Protein AF-A0A376TWN1-F1 (afdb_monomer)

Organism: Escherichia coli (NCBI:txid562)

Nearest PDB structures (foldseek):
  4z9n-assembly3_F  TM=9.610E-01  e=2.908E-07  Brucella ovis ATCC 25840

Structure (mmCIF, N/CA/C/O backbone):
data_AF-A0A376TWN1-F1
#
_entry.id   AF-A0A376TWN1-F1
#
loop_
_atom_site.group_PDB
_atom_site.id
_atom_site.type_symbol
_atom_site.label_atom_id
_atom_site.label_alt_id
_atom_site.label_comp_id
_atom_site.label_asym_id
_atom_site.label_entity_id
_atom_site.label_seq_id
_atom_site.pdbx_PDB_ins_code
_atom_site.Cartn_x
_atom_site.Cartn_y
_atom_site.Cartn_z
_atom_site.occupancy
_atom_site.B_iso_or_equiv
_atom_site.auth_seq_id
_atom_site.auth_comp_id
_atom_site.auth_asym_id
_atom_site.auth_atom_id
_atom_site.pdbx_PDB_model_num
ATOM 1 N N . MET A 1 1 ? -8.920 -13.888 35.358 1.00 67.56 1 MET A N 1
ATOM 2 C CA . MET A 1 1 ? -9.530 -12.794 34.573 1.00 67.56 1 MET A CA 1
ATOM 3 C C . MET A 1 1 ? -10.809 -13.324 33.943 1.00 67.56 1 MET A C 1
ATOM 5 O O . MET A 1 1 ? -10.772 -14.428 33.414 1.00 67.56 1 MET A O 1
ATOM 9 N N . LYS A 1 2 ? -11.932 -12.608 34.062 1.00 85.25 2 LYS A N 1
ATOM 10 C CA . LYS A 1 2 ? -13.198 -12.971 33.410 1.00 85.25 2 LYS A CA 1
ATOM 11 C C . LYS A 1 2 ? -13.324 -12.103 32.158 1.00 85.25 2 LYS A C 1
ATOM 13 O O . LYS A 1 2 ? -13.236 -10.889 32.274 1.00 85.25 2 LYS A O 1
ATOM 18 N N . TYR A 1 3 ? -13.463 -12.728 30.996 1.00 86.56 3 TYR A N 1
ATOM 19 C CA . TYR A 1 3 ? -13.598 -12.057 29.704 1.00 86.56 3 TYR A CA 1
ATOM 20 C C . TYR A 1 3 ? -14.986 -12.348 29.139 1.00 86.56 3 TYR A C 1
ATOM 22 O O . TYR A 1 3 ? -15.419 -13.502 29.153 1.00 86.56 3 TYR A O 1
ATOM 30 N N . THR A 1 4 ? -15.662 -11.311 28.649 1.00 93.62 4 THR A N 1
ATOM 31 C CA . THR A 1 4 ? -16.971 -11.425 28.002 1.00 93.62 4 THR A CA 1
ATOM 32 C C . THR A 1 4 ? -16.878 -10.771 26.625 1.00 93.62 4 THR A C 1
ATOM 34 O O . THR A 1 4 ? -16.794 -9.544 26.560 1.00 93.62 4 THR A O 1
ATOM 37 N N . PRO A 1 5 ? -16.869 -11.544 25.525 1.00 93.31 5 PRO A N 1
ATOM 38 C CA . PRO A 1 5 ? -16.860 -10.966 24.189 1.00 93.31 5 PRO A CA 1
ATOM 39 C C . PRO A 1 5 ? -18.194 -10.268 23.905 1.00 93.31 5 PRO A C 1
ATOM 41 O O . PRO A 1 5 ? -19.263 -10.823 24.160 1.00 93.31 5 PRO A O 1
ATOM 44 N N . VAL A 1 6 ? -18.123 -9.068 23.332 1.00 95.19 6 VAL A N 1
ATOM 45 C CA . VAL A 1 6 ? -19.270 -8.352 22.765 1.00 95.19 6 VAL A CA 1
ATOM 46 C C . VAL A 1 6 ? -18.966 -8.127 21.292 1.00 95.19 6 VAL A C 1
ATOM 48 O O . VAL A 1 6 ? -18.006 -7.437 20.954 1.00 95.19 6 VAL A O 1
ATOM 51 N N . THR A 1 7 ? -19.747 -8.750 20.417 1.00 95.12 7 THR A N 1
ATOM 52 C CA . THR A 1 7 ? -19.519 -8.728 18.968 1.00 95.12 7 THR A CA 1
ATOM 53 C C . THR A 1 7 ? -20.406 -7.698 18.282 1.00 95.12 7 THR A C 1
ATOM 55 O O . THR A 1 7 ? -21.526 -7.436 18.723 1.00 95.12 7 THR A O 1
ATOM 58 N N . PHE A 1 8 ? -19.903 -7.148 17.182 1.00 95.25 8 PHE A N 1
ATOM 59 C CA . PHE A 1 8 ? -20.589 -6.186 16.325 1.00 95.25 8 PHE A CA 1
ATOM 60 C C . PHE A 1 8 ? -20.326 -6.544 14.869 1.00 95.25 8 PHE A C 1
ATOM 62 O O . PHE A 1 8 ? -19.266 -7.090 14.559 1.00 95.25 8 PHE A O 1
ATOM 69 N N . ASP A 1 9 ? -21.254 -6.185 13.989 1.00 94.31 9 ASP A N 1
ATOM 70 C CA . ASP A 1 9 ? -21.102 -6.434 12.554 1.00 94.31 9 ASP A CA 1
ATOM 71 C C . ASP A 1 9 ? -20.229 -5.365 11.885 1.00 94.31 9 ASP A C 1
ATOM 73 O O . ASP A 1 9 ? -19.643 -5.600 10.827 1.00 94.31 9 ASP A O 1
ATOM 77 N N . ARG A 1 10 ? -20.135 -4.173 12.492 1.00 94.25 10 ARG A N 1
ATOM 78 C CA . ARG A 1 10 ? -19.416 -3.026 11.930 1.00 94.25 10 ARG A CA 1
ATOM 79 C C . ARG A 1 10 ? -18.425 -2.418 12.920 1.00 94.25 10 ARG A C 1
ATOM 81 O O . ARG A 1 10 ? -18.757 -2.179 14.080 1.00 94.25 10 ARG A O 1
ATOM 88 N N . SER A 1 11 ? -17.241 -2.042 12.432 1.00 93.88 11 SER A N 1
ATOM 89 C CA . SER A 1 11 ? -16.195 -1.408 13.252 1.00 93.88 11 SER A CA 1
ATOM 90 C C . SER A 1 11 ? -16.622 -0.070 13.879 1.00 93.88 11 SER A C 1
ATOM 92 O O . SER A 1 11 ? -16.120 0.314 14.934 1.00 93.88 11 SER A O 1
ATOM 94 N N . ASP A 1 12 ? -17.544 0.673 13.254 1.00 93.06 12 ASP A N 1
ATOM 95 C CA . ASP A 1 12 ? -18.037 1.932 13.826 1.00 93.06 12 ASP A CA 1
ATOM 96 C C . ASP A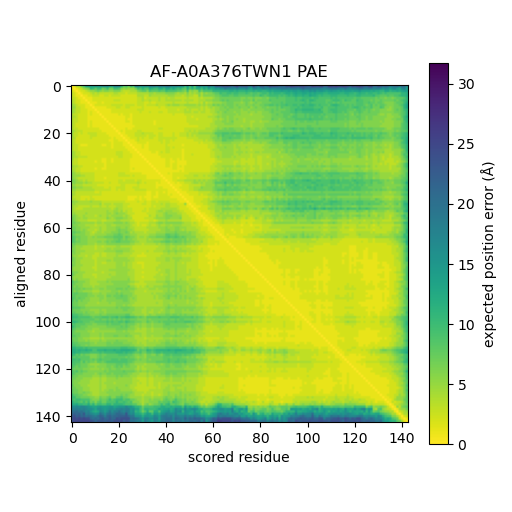 1 12 ? -18.986 1.713 15.015 1.00 93.06 12 ASP A C 1
ATOM 98 O O . ASP A 1 12 ? -19.040 2.544 15.922 1.00 93.06 12 ASP A O 1
ATOM 102 N N . GLU A 1 13 ? -19.691 0.582 15.058 1.00 95.00 13 GLU A N 1
ATOM 103 C CA . GLU A 1 13 ? -20.545 0.208 16.188 1.00 95.00 13 GLU A CA 1
ATOM 104 C C . GLU A 1 13 ? -19.711 -0.207 17.401 1.00 95.00 13 GLU A C 1
ATOM 106 O O . GLU A 1 13 ? -20.021 0.191 18.525 1.00 95.00 13 GLU A O 1
ATOM 111 N N . SER A 1 14 ? -18.618 -0.945 17.181 1.00 95.25 14 SER A N 1
ATOM 112 C CA . SER A 1 14 ? -17.723 -1.364 18.261 1.00 95.25 14 SER A CA 1
ATOM 113 C C . SER A 1 14 ? -17.014 -0.176 18.920 1.00 95.25 14 SER A C 1
ATOM 115 O O . SER A 1 14 ? -16.880 -0.144 20.142 1.00 95.25 14 SER A O 1
ATOM 117 N N . ALA A 1 15 ? -16.625 0.840 18.139 1.00 94.75 15 ALA A N 1
ATOM 118 C CA . ALA A 1 15 ? -16.047 2.078 18.668 1.00 94.75 15 ALA A CA 1
ATOM 119 C C . ALA A 1 15 ? -17.060 2.890 19.499 1.00 94.75 15 ALA A C 1
ATOM 121 O O . ALA A 1 15 ? -16.732 3.345 20.593 1.00 94.75 15 ALA A O 1
ATOM 122 N N . LYS A 1 16 ? -18.314 3.008 19.037 1.00 94.25 16 LYS A N 1
ATOM 123 C CA . LYS A 1 16 ? -19.390 3.674 19.798 1.00 94.25 16 LYS A CA 1
ATOM 124 C C . LYS A 1 16 ? -19.718 2.952 21.101 1.00 94.25 16 LYS A C 1
ATOM 126 O O . LYS A 1 16 ? -20.020 3.594 22.098 1.00 94.25 16 LYS A O 1
ATOM 131 N N . ALA A 1 17 ? -19.672 1.622 21.102 1.00 94.88 17 ALA A N 1
ATOM 132 C CA . ALA A 1 17 ? -19.921 0.839 22.305 1.00 94.88 17 ALA A CA 1
ATOM 133 C C . ALA A 1 17 ? -18.809 0.983 23.352 1.00 94.88 17 ALA A C 1
ATOM 135 O O . ALA A 1 17 ? -19.105 0.984 24.546 1.00 94.88 17 ALA A O 1
ATOM 136 N N . LEU A 1 18 ? -17.554 1.125 22.912 1.00 95.06 18 LEU A N 1
ATOM 137 C CA . LEU A 1 18 ? -16.445 1.508 23.785 1.00 95.06 18 LEU A CA 1
ATOM 138 C C . LEU A 1 18 ? -16.696 2.904 24.384 1.00 95.06 18 LEU A C 1
ATOM 140 O O . LEU A 1 18 ? -16.673 3.064 25.600 1.00 95.06 18 LEU A O 1
ATOM 144 N N . GLU A 1 19 ? -17.028 3.892 23.548 1.00 95.06 19 GLU A N 1
ATOM 145 C CA . GLU A 1 19 ? -17.277 5.276 23.979 1.00 95.06 19 GLU A CA 1
ATOM 146 C C . GLU A 1 19 ? -18.469 5.418 24.935 1.00 95.06 19 GLU A C 1
ATOM 148 O O . GLU A 1 19 ? -18.421 6.198 25.882 1.00 95.06 19 GLU A O 1
ATOM 153 N N . SER A 1 20 ? -19.529 4.632 24.733 1.00 95.00 20 SER A N 1
ATOM 154 C CA . SER A 1 20 ? -20.705 4.641 25.605 1.00 95.00 20 SER A CA 1
ATOM 155 C C . SER A 1 20 ? -20.504 3.874 26.918 1.00 95.00 20 SER A C 1
ATOM 157 O O . SER A 1 20 ? -21.465 3.720 27.671 1.00 95.00 20 SER A O 1
ATOM 159 N N . GLY A 1 21 ? -19.319 3.300 27.158 1.00 93.88 21 GLY A N 1
ATOM 160 C CA . GLY A 1 21 ? -19.030 2.472 28.333 1.00 93.88 21 GLY A CA 1
ATOM 161 C C . GLY A 1 21 ? -19.717 1.102 28.323 1.00 93.88 21 GLY A C 1
ATOM 162 O O . GLY A 1 21 ? -19.856 0.468 29.364 1.00 93.88 21 GLY A O 1
ATOM 163 N N . ARG A 1 22 ? -20.183 0.632 27.158 1.00 95.00 22 ARG A N 1
ATOM 164 C CA . ARG A 1 22 ? -20.785 -0.705 27.008 1.00 95.00 22 ARG A CA 1
ATOM 165 C C . ARG A 1 22 ? -19.724 -1.806 26.907 1.00 95.00 22 ARG A C 1
ATOM 167 O O . ARG A 1 22 ? -20.038 -2.970 27.144 1.00 95.00 22 ARG A O 1
ATOM 174 N N . CYS A 1 23 ? -18.502 -1.430 26.535 1.00 94.19 23 CYS A N 1
ATOM 175 C CA . CYS A 1 23 ? -17.313 -2.273 26.500 1.00 94.19 23 CYS A CA 1
ATOM 176 C C . CYS A 1 23 ? -16.170 -1.548 27.220 1.00 94.19 23 CYS A C 1
ATOM 178 O O . CYS A 1 23 ? -16.007 -0.348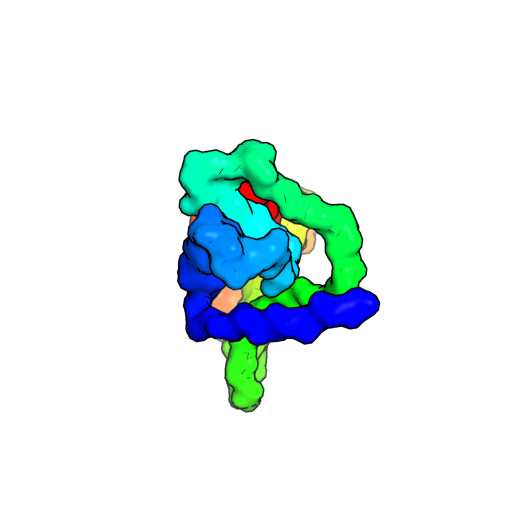 27.032 1.00 94.19 23 CYS A O 1
ATOM 180 N N . ASP A 1 24 ? -15.347 -2.279 27.974 1.00 93.88 24 ASP A N 1
ATOM 181 C CA . ASP A 1 24 ? -14.166 -1.703 28.641 1.00 93.88 24 ASP A CA 1
ATOM 182 C C . ASP A 1 24 ? -12.959 -1.584 27.698 1.00 93.88 24 ASP A C 1
ATOM 184 O O . ASP A 1 24 ? -12.072 -0.757 27.891 1.00 93.88 24 ASP A O 1
ATOM 188 N N . THR A 1 25 ? -12.893 -2.458 26.689 1.00 94.12 25 THR A N 1
ATOM 189 C CA . THR A 1 25 ? -11.776 -2.560 25.742 1.00 94.12 25 THR A CA 1
ATOM 190 C C . THR A 1 25 ? -12.277 -2.920 24.345 1.00 94.12 25 THR A C 1
ATOM 192 O O . THR A 1 25 ? -13.333 -3.537 24.184 1.00 94.12 25 THR A O 1
ATOM 195 N N . LEU A 1 26 ? -11.500 -2.538 23.331 1.00 95.25 26 LEU A N 1
ATOM 196 C CA . LEU A 1 26 ? -11.711 -2.867 21.923 1.00 95.25 26 LEU A CA 1
ATOM 197 C C . LEU A 1 26 ? -10.442 -3.546 21.394 1.00 95.25 26 LEU A C 1
ATOM 199 O O . LEU A 1 26 ? -9.349 -3.008 21.560 1.00 95.25 26 LEU A O 1
ATOM 203 N N . ALA A 1 27 ? -10.587 -4.699 20.742 1.00 94.19 27 ALA A N 1
ATOM 204 C CA . ALA A 1 27 ? -9.487 -5.404 20.085 1.00 94.19 27 ALA A CA 1
ATOM 205 C C . ALA A 1 27 ? -9.713 -5.435 18.566 1.00 94.19 27 ALA A C 1
ATOM 207 O O . ALA A 1 27 ? -10.800 -5.787 18.113 1.00 94.19 27 ALA A O 1
ATOM 208 N N . SER A 1 28 ? -8.689 -5.054 17.803 1.00 94.81 28 SER A N 1
ATOM 209 C CA . SER A 1 28 ? -8.621 -5.082 16.335 1.00 94.81 28 SER A CA 1
ATOM 210 C C . SER A 1 28 ? -7.150 -4.983 15.915 1.00 94.81 28 SER A C 1
ATOM 212 O O . SER A 1 28 ? -6.280 -4.815 16.775 1.00 94.81 28 SER A O 1
ATOM 214 N N . ASP A 1 29 ? -6.872 -5.009 14.612 1.00 94.44 29 ASP A N 1
ATOM 215 C CA . ASP A 1 29 ? -5.571 -4.611 14.084 1.00 94.44 29 ASP A CA 1
ATOM 216 C C . ASP A 1 29 ? -5.190 -3.190 14.522 1.00 94.44 29 ASP A C 1
ATOM 218 O O . ASP A 1 29 ? -6.029 -2.287 14.616 1.00 94.44 29 ASP A O 1
ATOM 222 N N . GLN A 1 30 ? -3.901 -2.986 14.803 1.00 94.56 30 GLN A N 1
ATOM 223 C CA . GLN A 1 30 ? -3.419 -1.744 15.408 1.00 94.56 30 GLN A CA 1
ATOM 224 C C . GLN A 1 30 ? -3.718 -0.524 14.522 1.00 94.56 30 GLN A C 1
ATOM 226 O O . GLN A 1 30 ? -4.092 0.534 15.030 1.00 94.56 30 GLN A O 1
ATOM 231 N N . SER A 1 31 ? -3.621 -0.679 13.199 1.00 92.88 31 SER A N 1
ATOM 232 C CA . SER A 1 31 ? -3.901 0.400 12.248 1.00 92.88 31 SER A CA 1
ATOM 233 C C . SER A 1 31 ? -5.367 0.847 12.299 1.00 92.88 31 SER A C 1
ATOM 235 O O . SER A 1 31 ? -5.655 2.045 12.363 1.00 92.88 31 SER A O 1
ATOM 237 N N . GLN A 1 32 ? -6.302 -0.102 12.383 1.00 94.81 32 GLN A N 1
ATOM 238 C CA . GLN A 1 32 ? -7.718 0.177 12.563 1.00 94.81 32 GLN A CA 1
ATOM 239 C C . GLN A 1 32 ? -7.995 0.798 13.930 1.00 94.81 32 GLN A C 1
ATOM 241 O O . GLN A 1 32 ? -8.808 1.716 14.000 1.00 94.81 32 GLN A O 1
ATOM 246 N N . LEU A 1 33 ? -7.310 0.379 15.001 1.00 95.88 33 LEU A N 1
ATOM 247 C CA . LEU A 1 33 ? -7.456 1.020 16.314 1.00 95.88 33 LEU A CA 1
ATOM 248 C C . LEU A 1 33 ? -7.100 2.512 16.260 1.00 95.88 33 LEU A C 1
ATOM 250 O O . LEU A 1 33 ? -7.866 3.332 16.768 1.00 95.88 33 LEU A O 1
ATOM 254 N N . TYR A 1 34 ? -6.005 2.890 15.590 1.00 94.94 34 TYR A N 1
ATOM 255 C CA . TYR A 1 34 ? -5.672 4.303 15.373 1.00 94.94 34 TYR A CA 1
ATOM 256 C C . TYR A 1 34 ? -6.740 5.024 14.532 1.00 94.94 34 TYR A C 1
ATOM 258 O O . TYR A 1 34 ? -7.175 6.117 14.900 1.00 94.94 34 TYR A O 1
ATOM 266 N N . ALA A 1 35 ? -7.233 4.398 13.459 1.00 94.06 35 ALA A N 1
ATOM 267 C CA . ALA A 1 35 ? -8.278 4.972 12.607 1.00 94.06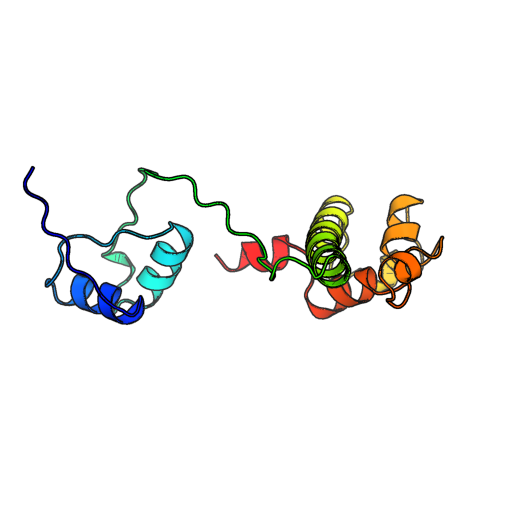 35 ALA A CA 1
ATOM 268 C C . ALA A 1 35 ? -9.651 5.107 13.302 1.00 94.06 35 ALA A C 1
ATOM 270 O O . ALA A 1 35 ? -10.426 6.008 12.977 1.00 94.06 35 ALA A O 1
ATOM 271 N N . LEU A 1 36 ? -9.981 4.218 14.242 1.00 95.25 36 LEU A N 1
ATOM 272 C CA . LEU A 1 36 ? -11.197 4.295 15.054 1.00 95.25 36 LEU A CA 1
ATOM 273 C C . LEU A 1 36 ? -11.049 5.336 16.163 1.00 95.25 36 LEU A C 1
ATOM 275 O O . LEU A 1 36 ? -11.970 6.120 16.375 1.00 95.25 36 LEU A O 1
ATOM 279 N N . ARG A 1 37 ? -9.879 5.408 16.810 1.00 95.19 37 ARG A N 1
ATOM 280 C CA . ARG A 1 37 ? -9.583 6.376 17.874 1.00 95.19 37 ARG A CA 1
ATOM 281 C C . ARG A 1 37 ? -9.811 7.819 17.428 1.00 95.19 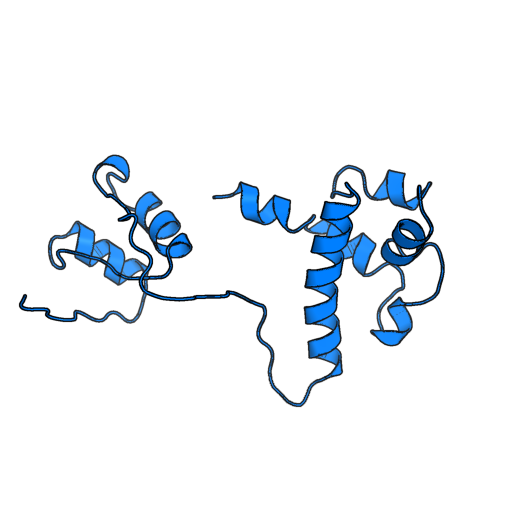37 ARG A C 1
ATOM 283 O O . ARG A 1 37 ? -10.412 8.582 18.176 1.00 95.19 37 ARG A O 1
ATOM 290 N N . ILE A 1 38 ? -9.388 8.194 16.215 1.00 94.25 38 ILE A N 1
ATOM 291 C CA . ILE A 1 38 ? -9.580 9.564 15.695 1.00 94.25 38 ILE A CA 1
ATOM 292 C C . ILE A 1 38 ? -11.049 9.926 15.421 1.00 94.25 38 ILE A C 1
ATOM 294 O O . ILE A 1 38 ? -11.347 11.094 15.193 1.00 94.25 38 ILE A O 1
ATOM 298 N N . LYS A 1 39 ? -11.960 8.944 15.414 1.00 90.81 39 LYS A N 1
ATOM 299 C CA . LYS A 1 39 ? -13.402 9.151 15.205 1.00 90.81 39 LYS A CA 1
ATOM 300 C C . LYS A 1 39 ? -14.190 9.279 16.511 1.00 90.81 39 LYS A C 1
ATOM 302 O O . LYS A 1 39 ? -15.382 9.566 16.448 1.00 90.81 39 LYS A O 1
ATOM 307 N N . LEU A 1 40 ? -13.557 9.031 17.658 1.00 93.31 40 LEU A N 1
ATOM 308 C CA . LEU A 1 40 ? -14.170 9.194 18.976 1.00 93.31 40 LEU A CA 1
ATOM 309 C C . LEU A 1 40 ? -14.270 10.682 19.336 1.00 93.31 40 LEU A C 1
ATOM 311 O O . LEU A 1 40 ? -13.505 11.503 18.833 1.00 93.31 40 LEU A O 1
ATOM 315 N N . SER A 1 41 ? -15.194 11.029 20.228 1.00 95.31 41 SER A N 1
ATOM 316 C CA . SER A 1 41 ? -15.500 12.410 20.619 1.00 95.31 41 SER A CA 1
ATOM 317 C C . SER A 1 41 ? -14.312 13.102 21.286 1.00 95.31 41 SER A C 1
ATOM 319 O O . SER A 1 41 ? -14.081 14.286 21.050 1.00 95.31 41 SER A O 1
ATOM 321 N N . ASN A 1 42 ? -13.530 12.364 22.083 1.00 94.69 42 ASN A N 1
ATOM 322 C CA . ASN A 1 42 ? -12.276 12.849 22.657 1.00 94.69 42 ASN A CA 1
ATOM 323 C C . ASN A 1 42 ? -11.135 11.834 22.451 1.00 94.69 42 ASN A C 1
ATOM 325 O O . ASN A 1 42 ? -10.839 11.044 23.348 1.00 94.69 42 ASN A O 1
ATOM 329 N N . PRO A 1 43 ? -10.456 11.832 21.286 1.00 94.75 43 PRO A N 1
ATOM 330 C CA . PRO A 1 43 ? -9.417 10.847 20.965 1.00 94.75 43 PRO A CA 1
ATOM 331 C C . PRO A 1 43 ? -8.251 10.803 21.965 1.00 94.75 43 PRO A C 1
ATOM 333 O O . PRO A 1 43 ? -7.580 9.774 22.087 1.00 94.75 43 PRO A O 1
ATOM 336 N N . ALA A 1 44 ? -7.982 11.906 22.672 1.00 95.50 44 ALA A N 1
ATOM 337 C CA . ALA A 1 44 ? -6.883 12.006 23.630 1.00 95.50 44 ALA A CA 1
ATOM 338 C C . ALA A 1 44 ? -7.099 11.152 24.893 1.00 95.50 44 ALA A C 1
ATOM 340 O O . ALA A 1 44 ? -6.118 10.752 25.513 1.00 95.50 44 ALA A O 1
ATOM 341 N N . GLU A 1 45 ? -8.348 10.827 25.235 1.00 94.81 45 GLU A N 1
ATOM 342 C CA . GLU A 1 45 ? -8.700 10.012 26.411 1.00 94.81 45 GLU A CA 1
ATOM 343 C C . GLU A 1 45 ? -8.504 8.505 26.192 1.00 94.81 45 GLU A C 1
ATOM 345 O O . GLU A 1 45 ? -8.496 7.731 27.146 1.00 94.81 45 GLU A O 1
ATOM 350 N N . TRP A 1 46 ? -8.304 8.079 24.944 1.00 95.31 46 TRP A N 1
ATOM 351 C CA . TRP A 1 46 ? -8.176 6.671 24.578 1.00 95.31 46 TRP A CA 1
ATOM 352 C C . TRP A 1 46 ? -6.725 6.316 24.278 1.00 95.31 46 TRP A C 1
ATOM 354 O O . TRP A 1 46 ? -6.024 7.058 23.591 1.00 95.31 46 TRP A O 1
ATOM 364 N N . ILE A 1 47 ? -6.278 5.152 24.743 1.00 95.75 47 ILE A N 1
ATOM 365 C CA . ILE A 1 47 ? -4.933 4.630 24.491 1.00 95.75 47 ILE A CA 1
ATOM 366 C C . ILE A 1 47 ? -5.007 3.327 23.695 1.00 95.75 47 ILE A C 1
ATOM 368 O O . ILE A 1 47 ? -5.806 2.444 23.994 1.00 95.75 47 ILE A O 1
ATOM 372 N N . VAL A 1 48 ? -4.143 3.210 22.686 1.00 96.19 48 VAL A N 1
ATOM 373 C CA . VAL A 1 48 ? -3.827 1.927 22.052 1.00 96.19 48 VAL A CA 1
ATOM 374 C C . VAL A 1 48 ? -2.701 1.304 22.870 1.00 96.19 48 VAL A C 1
ATOM 376 O O . VAL A 1 48 ? -1.632 1.903 22.989 1.00 96.19 48 VAL A O 1
ATOM 379 N N . LEU A 1 49 ? -2.963 0.147 23.479 1.00 95.75 49 LEU A N 1
ATOM 380 C CA . LEU A 1 49 ? -1.974 -0.557 24.296 1.00 95.75 49 LEU A CA 1
ATOM 381 C C . LEU A 1 49 ? -0.775 -1.019 23.440 1.00 95.75 49 LEU A C 1
ATOM 383 O O . LEU A 1 49 ? -0.948 -1.284 22.247 1.00 95.75 49 LEU A O 1
ATOM 387 N N . PRO A 1 50 ? 0.441 -1.097 24.015 1.00 94.19 50 PRO A N 1
ATOM 388 C CA . PRO A 1 50 ? 1.645 -1.465 23.268 1.00 94.19 50 PRO A CA 1
ATOM 389 C C . PRO A 1 50 ? 1.717 -2.958 22.908 1.00 94.19 50 PRO A C 1
ATOM 391 O O . PRO A 1 50 ? 2.494 -3.333 22.030 1.00 94.19 50 PRO A O 1
ATOM 394 N N . GLU A 1 51 ? 0.952 -3.821 23.577 1.00 94.00 51 GLU A N 1
ATOM 395 C CA . GLU A 1 51 ? 0.979 -5.262 23.346 1.00 94.00 51 GLU A CA 1
ATOM 396 C C . GLU A 1 51 ? 0.373 -5.647 21.988 1.00 94.00 51 GLU A C 1
ATOM 398 O O . GLU A 1 51 ? -0.794 -5.385 21.699 1.00 94.00 51 GLU A O 1
ATOM 403 N N . VAL A 1 52 ? 1.154 -6.367 21.179 1.00 94.31 52 VAL A N 1
ATOM 404 C CA . VAL A 1 52 ? 0.701 -6.979 19.924 1.00 94.31 52 VAL A CA 1
ATOM 405 C C . VAL A 1 52 ? 0.511 -8.478 20.145 1.00 94.31 52 VAL A C 1
ATOM 407 O O . VAL A 1 52 ? 1.469 -9.201 20.421 1.00 94.31 52 VAL A O 1
ATOM 410 N N . ILE A 1 53 ? -0.732 -8.946 20.025 1.00 93.44 53 ILE A N 1
ATOM 411 C CA . ILE A 1 53 ? -1.123 -10.331 20.345 1.00 93.44 53 ILE A CA 1
ATOM 412 C C . ILE A 1 53 ? -1.281 -11.240 19.112 1.00 93.44 53 ILE A C 1
ATOM 414 O O . ILE A 1 53 ? -1.488 -12.444 19.263 1.00 93.44 53 ILE A O 1
ATOM 418 N N . SER A 1 54 ? -1.181 -10.692 17.898 1.00 94.94 54 SER A N 1
ATOM 419 C CA . SER A 1 54 ? -1.387 -11.396 16.622 1.00 94.94 54 SER A CA 1
ATOM 420 C C . SER A 1 54 ? -0.423 -10.898 15.534 1.00 94.94 54 SER A C 1
ATOM 422 O O . SER A 1 54 ? 0.191 -9.839 15.646 1.00 94.94 54 SER A O 1
ATOM 424 N N . LYS A 1 55 ? -0.260 -11.687 14.462 1.00 93.25 55 LYS A N 1
ATOM 425 C CA . LYS A 1 55 ? 0.415 -11.262 13.224 1.00 93.25 55 LYS A CA 1
ATOM 426 C C . LYS A 1 55 ? -0.640 -11.040 12.147 1.00 93.25 55 LYS A C 1
ATOM 428 O O . LYS A 1 55 ? -1.316 -11.994 11.772 1.00 93.25 55 LYS A O 1
ATOM 433 N N . GLU A 1 56 ? -0.735 -9.820 11.625 1.00 91.94 56 GLU A N 1
ATOM 434 C CA . GLU A 1 56 ? -1.799 -9.409 10.694 1.00 91.94 56 GLU A CA 1
ATOM 435 C C . GLU A 1 56 ? -1.218 -8.770 9.421 1.00 91.94 56 GLU A C 1
ATOM 437 O O . GLU A 1 56 ? -1.307 -7.560 9.218 1.00 91.94 56 GLU A O 1
ATOM 442 N N . PRO A 1 57 ? -0.563 -9.564 8.551 1.00 90.50 57 PRO A N 1
ATOM 443 C CA . PRO A 1 57 ? -0.016 -9.058 7.300 1.00 90.50 57 PRO A CA 1
ATOM 444 C C . PRO A 1 57 ? -1.149 -8.722 6.321 1.00 90.50 57 PRO A C 1
ATOM 446 O O . PRO A 1 57 ? -1.729 -9.608 5.690 1.00 90.50 57 PRO A O 1
ATOM 449 N N . LEU A 1 58 ? -1.456 -7.432 6.184 1.00 91.06 58 LEU A N 1
ATOM 450 C CA . LEU A 1 58 ? -2.445 -6.942 5.228 1.00 91.06 58 LEU A CA 1
ATOM 451 C C . LEU A 1 58 ? -1.829 -6.893 3.829 1.00 91.06 58 LEU A C 1
ATOM 453 O O . LEU A 1 58 ? -0.863 -6.174 3.580 1.00 91.06 58 LEU A O 1
ATOM 457 N N . GLY A 1 59 ? -2.400 -7.665 2.910 1.00 91.38 59 GLY A N 1
ATOM 458 C CA . GLY A 1 59 ? -1.974 -7.706 1.518 1.00 91.38 59 GLY A CA 1
ATOM 459 C C . GLY A 1 59 ? -3.167 -7.740 0.568 1.00 91.38 59 GLY A C 1
ATOM 460 O O . GLY A 1 59 ? -4.280 -8.066 0.988 1.00 91.38 59 GLY A O 1
ATOM 461 N N . PRO A 1 60 ? -2.956 -7.424 -0.719 1.00 93.81 60 PRO A N 1
ATOM 462 C CA . PRO A 1 60 ? -3.986 -7.607 -1.727 1.00 93.81 60 PRO A CA 1
ATOM 463 C C . PRO A 1 60 ? -4.428 -9.072 -1.796 1.00 93.81 60 PRO A C 1
ATOM 465 O O . PRO A 1 60 ? -3.599 -9.983 -1.804 1.00 93.81 60 PRO A O 1
ATOM 468 N N . VAL A 1 61 ? -5.737 -9.298 -1.886 1.00 94.62 61 VAL A N 1
ATOM 469 C CA . VAL A 1 61 ? -6.323 -10.635 -2.018 1.00 94.62 61 VAL A CA 1
ATOM 470 C C . VAL A 1 61 ? -7.158 -10.687 -3.289 1.00 94.62 61 VAL A C 1
ATOM 472 O O . VAL A 1 61 ? -7.949 -9.786 -3.565 1.00 94.62 61 VAL A O 1
ATOM 475 N N . VAL A 1 62 ? -6.992 -11.761 -4.057 1.00 96.56 62 VAL A N 1
ATOM 476 C CA . VAL A 1 62 ? -7.746 -12.028 -5.287 1.00 96.56 62 VAL A CA 1
ATOM 477 C C . VAL A 1 62 ? -8.329 -13.440 -5.263 1.00 96.56 62 VAL A C 1
ATOM 479 O O . VAL A 1 62 ? -7.930 -14.286 -4.459 1.00 96.56 62 VAL A O 1
ATOM 482 N N . ARG A 1 63 ? -9.294 -13.712 -6.147 1.00 97.06 63 ARG A N 1
ATOM 483 C CA . ARG A 1 63 ? -9.864 -15.054 -6.326 1.00 97.06 63 ARG A CA 1
ATOM 484 C C . ARG A 1 63 ? -8.809 -16.003 -6.913 1.00 97.06 63 ARG A C 1
ATOM 486 O O . ARG A 1 63 ? -8.014 -15.602 -7.753 1.00 97.06 63 ARG A O 1
ATOM 493 N N . ARG A 1 64 ? -8.829 -17.276 -6.502 1.00 96.62 64 ARG A N 1
ATOM 494 C CA . ARG A 1 64 ? -8.010 -18.334 -7.124 1.00 96.62 64 ARG A CA 1
ATOM 495 C C . ARG A 1 64 ? -8.472 -18.641 -8.552 1.00 96.62 64 ARG A C 1
ATOM 497 O O . ARG A 1 64 ? -9.666 -18.555 -8.832 1.00 96.62 64 ARG A O 1
ATOM 504 N N . GLY A 1 65 ? -7.543 -19.097 -9.392 1.00 97.50 65 GLY A N 1
ATOM 505 C CA . GLY A 1 65 ? -7.817 -19.521 -10.770 1.00 97.50 65 GLY A CA 1
ATOM 506 C C . GLY A 1 65 ? -7.748 -18.397 -11.807 1.00 97.50 65 GLY A C 1
ATOM 507 O O . GLY A 1 65 ? -8.039 -18.648 -12.971 1.00 97.50 65 GLY A O 1
ATOM 508 N N . ASP A 1 66 ? -7.359 -17.190 -11.393 1.00 97.44 66 ASP A N 1
ATOM 509 C CA . ASP A 1 66 ? -7.086 -16.051 -12.272 1.00 97.44 66 ASP A CA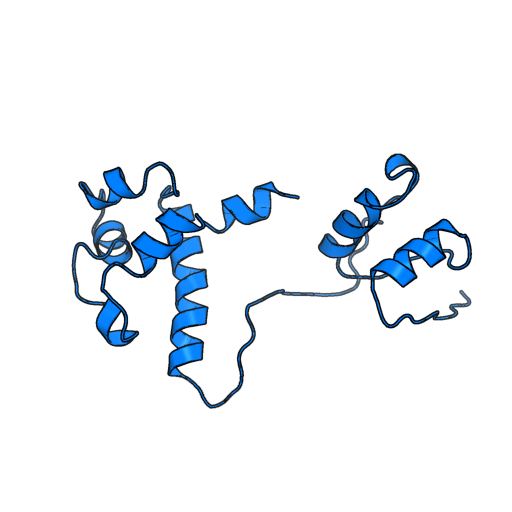 1
ATOM 510 C C . ASP A 1 66 ? -5.635 -15.582 -12.069 1.00 97.44 66 ASP A C 1
ATOM 512 O O . ASP A 1 66 ? -5.342 -14.638 -11.329 1.00 97.44 66 ASP A O 1
ATOM 516 N N . ASP A 1 67 ? -4.704 -16.324 -12.670 1.00 96.06 67 ASP A N 1
ATOM 517 C CA . ASP A 1 67 ? -3.262 -16.114 -12.489 1.00 96.06 67 ASP A CA 1
ATOM 518 C C . ASP A 1 67 ? -2.765 -14.827 -13.163 1.00 96.06 67 ASP A C 1
ATOM 520 O O . ASP A 1 67 ? -1.778 -14.223 -12.727 1.00 96.06 67 ASP A O 1
ATOM 524 N N . GLU A 1 68 ? -3.467 -14.378 -14.204 1.00 96.62 68 GLU A N 1
ATOM 525 C CA . GLU A 1 68 ? -3.196 -13.113 -14.881 1.00 96.62 68 GLU A CA 1
ATOM 526 C C . GLU A 1 68 ? -3.525 -11.939 -13.959 1.00 96.62 68 GLU A C 1
ATOM 528 O O . GLU A 1 68 ? -2.658 -11.103 -13.684 1.00 96.62 68 GLU A O 1
ATOM 533 N N . TRP A 1 69 ? -4.732 -11.924 -13.387 1.00 97.69 69 TRP A N 1
ATOM 534 C CA . TRP A 1 69 ? -5.119 -10.889 -12.437 1.00 97.69 69 TRP A CA 1
ATOM 535 C C . TRP A 1 69 ? -4.258 -10.910 -11.174 1.00 97.69 69 TRP A C 1
ATOM 537 O O . TRP A 1 69 ? -3.823 -9.859 -10.692 1.00 97.69 69 TRP A O 1
ATOM 547 N N . PHE A 1 70 ? -3.938 -12.103 -10.665 1.00 97.56 70 PHE A N 1
ATOM 548 C CA . PHE A 1 70 ? -3.001 -12.253 -9.554 1.00 97.56 70 PHE A CA 1
ATOM 549 C C . PHE A 1 70 ? -1.641 -11.620 -9.871 1.00 97.56 70 PHE A C 1
ATOM 551 O O . PHE A 1 70 ? -1.090 -10.889 -9.044 1.00 97.56 70 PHE A O 1
ATOM 558 N N . SER A 1 71 ? -1.113 -11.858 -11.075 1.00 97.12 71 SER A N 1
ATOM 559 C CA . SER A 1 71 ? 0.170 -11.305 -11.507 1.00 97.12 71 SER A CA 1
ATOM 560 C C . SER A 1 71 ? 0.137 -9.780 -11.573 1.00 97.12 71 SER A C 1
ATOM 562 O O . SER A 1 71 ? 1.043 -9.145 -11.032 1.00 97.12 71 SER A O 1
ATOM 564 N N . ILE A 1 72 ? -0.916 -9.190 -12.145 1.00 97.69 72 ILE A N 1
ATOM 565 C CA . ILE A 1 72 ? -1.094 -7.730 -12.228 1.00 97.69 72 ILE A CA 1
ATOM 566 C C . ILE A 1 72 ? -1.130 -7.096 -10.831 1.00 97.69 72 ILE A C 1
ATOM 568 O O . ILE A 1 72 ? -0.403 -6.137 -10.559 1.00 97.69 72 ILE A O 1
ATOM 572 N N . VAL A 1 73 ? -1.940 -7.643 -9.920 1.00 97.62 73 VAL A N 1
ATOM 573 C CA . VAL A 1 73 ? -2.085 -7.114 -8.555 1.00 97.62 73 VAL A CA 1
ATOM 574 C C . VAL A 1 73 ? -0.776 -7.229 -7.772 1.00 97.62 73 VAL A C 1
ATOM 576 O O . VAL A 1 73 ? -0.345 -6.269 -7.129 1.00 97.62 73 VAL A O 1
ATOM 579 N N . ARG A 1 74 ? -0.098 -8.378 -7.864 1.00 96.94 74 ARG A N 1
ATOM 580 C CA . ARG A 1 74 ? 1.199 -8.604 -7.216 1.00 96.94 74 ARG A CA 1
ATOM 581 C C . ARG A 1 74 ? 2.262 -7.628 -7.723 1.00 96.94 74 ARG A C 1
ATOM 583 O O . ARG A 1 74 ? 2.963 -7.013 -6.923 1.00 96.94 74 ARG A O 1
ATOM 590 N N . TRP A 1 75 ? 2.381 -7.473 -9.039 1.00 97.25 75 TRP A N 1
ATOM 591 C CA . TRP A 1 75 ? 3.400 -6.609 -9.634 1.00 97.25 75 TRP A CA 1
ATOM 592 C C . TRP A 1 75 ? 3.106 -5.124 -9.446 1.00 97.25 75 TRP A C 1
ATOM 594 O O . TRP A 1 75 ? 4.044 -4.346 -9.321 1.00 97.25 75 TRP A O 1
ATOM 604 N N . THR A 1 76 ? 1.838 -4.735 -9.305 1.00 96.88 76 THR A N 1
ATOM 605 C CA . THR A 1 76 ? 1.457 -3.376 -8.886 1.00 96.88 76 THR A CA 1
ATOM 606 C C . THR A 1 76 ? 2.063 -3.022 -7.528 1.00 96.88 76 THR A C 1
ATOM 608 O O . THR A 1 76 ? 2.678 -1.965 -7.386 1.00 96.88 76 THR A O 1
ATOM 611 N N . LEU A 1 77 ? 1.957 -3.918 -6.539 1.00 96.69 77 LEU A N 1
ATOM 612 C CA . LEU A 1 77 ? 2.570 -3.712 -5.224 1.00 96.69 77 LEU A CA 1
ATOM 613 C C . LEU A 1 77 ? 4.099 -3.605 -5.324 1.00 96.69 77 LEU A C 1
ATOM 615 O O . LEU A 1 77 ? 4.691 -2.675 -4.778 1.00 96.69 77 LEU A O 1
ATOM 619 N N . PHE A 1 78 ? 4.741 -4.522 -6.052 1.00 96.88 78 PHE A N 1
ATOM 620 C CA . PHE A 1 78 ? 6.197 -4.506 -6.195 1.00 96.88 78 PHE A CA 1
ATOM 621 C C . PHE A 1 78 ? 6.716 -3.31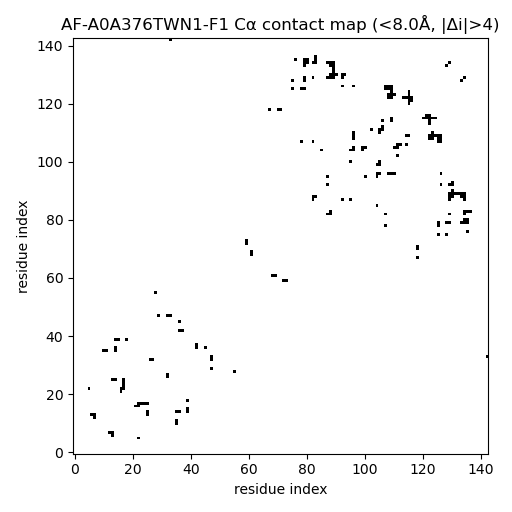0 -6.991 1.00 96.88 78 PHE A C 1
ATOM 623 O O . PHE A 1 78 ? 7.776 -2.793 -6.650 1.00 96.88 78 PHE A O 1
ATOM 630 N N . ALA A 1 79 ? 5.977 -2.817 -7.984 1.00 97.31 79 ALA A N 1
ATOM 631 C CA . ALA A 1 79 ? 6.339 -1.597 -8.695 1.00 97.31 79 ALA A CA 1
ATOM 632 C C . ALA A 1 79 ? 6.370 -0.388 -7.756 1.00 97.31 79 ALA A C 1
ATOM 634 O O . ALA A 1 79 ? 7.319 0.388 -7.798 1.00 97.31 79 ALA A O 1
ATOM 635 N N . MET A 1 80 ? 5.374 -0.250 -6.873 1.00 97.19 80 MET A N 1
ATOM 636 C CA . MET A 1 80 ? 5.346 0.839 -5.891 1.00 97.19 80 MET A CA 1
ATOM 637 C C . MET A 1 80 ? 6.500 0.751 -4.885 1.00 97.19 80 MET A C 1
ATOM 639 O O . MET A 1 80 ? 7.071 1.785 -4.541 1.00 97.19 80 MET A O 1
ATOM 643 N N . LEU A 1 81 ? 6.855 -0.461 -4.444 1.00 96.88 81 LEU A N 1
ATOM 644 C CA . LEU A 1 81 ? 7.988 -0.700 -3.542 1.00 96.88 81 LEU A CA 1
ATOM 645 C C . LEU A 1 81 ? 9.330 -0.370 -4.210 1.00 96.88 81 LEU A C 1
ATOM 647 O O . LEU A 1 81 ? 10.122 0.385 -3.655 1.00 96.88 81 LEU A O 1
ATOM 651 N N . ASN A 1 82 ? 9.560 -0.872 -5.427 1.00 97.50 82 ASN A N 1
ATOM 652 C CA . 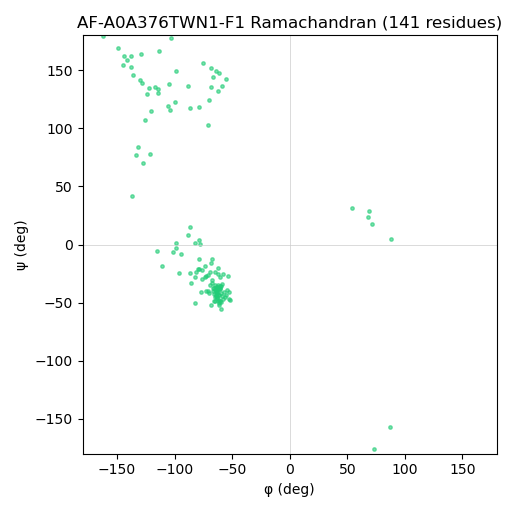ASN A 1 82 ? 10.788 -0.597 -6.181 1.00 97.50 82 ASN A CA 1
ATOM 653 C C . ASN A 1 82 ? 10.915 0.892 -6.519 1.00 97.50 82 ASN A C 1
ATOM 655 O O . ASN A 1 82 ? 11.994 1.466 -6.413 1.00 97.50 82 ASN A O 1
ATOM 659 N N . ALA A 1 83 ? 9.809 1.542 -6.883 1.00 97.88 83 ALA A N 1
ATOM 660 C CA . ALA A 1 83 ? 9.798 2.977 -7.122 1.00 97.88 83 ALA A CA 1
ATOM 661 C C . ALA A 1 83 ? 10.228 3.764 -5.879 1.00 97.88 83 ALA A C 1
ATOM 663 O O . ALA A 1 83 ? 11.014 4.700 -6.001 1.00 97.88 83 ALA A O 1
ATOM 664 N N . GLU A 1 84 ? 9.760 3.370 -4.690 1.00 96.31 84 GLU A N 1
ATOM 665 C CA . GLU A 1 84 ? 10.194 3.986 -3.435 1.00 96.31 84 GLU A CA 1
ATOM 666 C C . 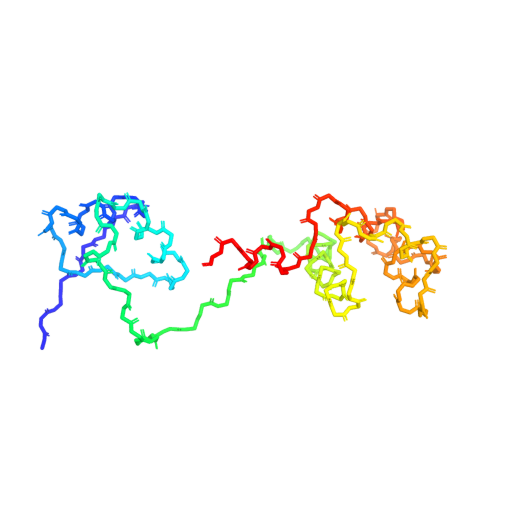GLU A 1 84 ? 11.694 3.792 -3.194 1.00 96.31 84 GLU A C 1
ATOM 668 O O . GLU A 1 84 ? 12.389 4.768 -2.912 1.00 96.31 84 GLU A O 1
ATOM 673 N N . GLU A 1 85 ? 12.193 2.565 -3.343 1.00 96.00 85 GLU A N 1
ATOM 674 C CA . GLU A 1 85 ? 13.611 2.239 -3.157 1.00 96.00 85 GLU A CA 1
ATOM 675 C C . GLU A 1 85 ? 14.516 3.035 -4.113 1.00 96.00 85 GLU A C 1
ATOM 677 O O . GLU A 1 85 ? 15.583 3.509 -3.727 1.00 96.00 85 GLU A O 1
ATOM 682 N N . MET A 1 86 ? 14.047 3.273 -5.340 1.00 96.94 86 MET A N 1
ATOM 683 C CA . MET A 1 86 ? 14.741 4.065 -6.360 1.00 96.94 86 MET A CA 1
ATOM 684 C C . MET A 1 86 ? 14.546 5.588 -6.213 1.00 96.94 86 MET A C 1
ATOM 686 O O . MET A 1 86 ? 15.035 6.357 -7.048 1.00 96.94 86 MET A O 1
ATOM 690 N N . GLY A 1 87 ? 13.817 6.056 -5.193 1.00 95.94 87 GLY A N 1
ATOM 691 C CA . GLY A 1 87 ? 13.538 7.481 -4.976 1.00 95.94 87 GLY A CA 1
ATOM 692 C C . GLY A 1 87 ? 12.615 8.112 -6.029 1.00 95.94 87 GLY A C 1
ATOM 693 O O . GLY A 1 87 ? 12.650 9.326 -6.252 1.00 95.94 87 GLY A O 1
ATOM 694 N N . ILE A 1 88 ? 11.801 7.302 -6.703 1.00 97.44 88 ILE A N 1
ATOM 695 C CA . ILE A 1 88 ? 10.797 7.736 -7.676 1.00 97.44 88 ILE A CA 1
ATOM 696 C C . ILE A 1 88 ? 9.490 8.016 -6.929 1.00 97.44 88 ILE A C 1
ATOM 698 O O . ILE A 1 88 ? 9.064 7.252 -6.069 1.00 97.44 88 ILE A O 1
ATOM 702 N N . HIS A 1 89 ? 8.817 9.110 -7.260 1.00 96.38 89 HIS A N 1
ATOM 703 C CA . HIS A 1 89 ? 7.523 9.472 -6.693 1.00 96.38 89 HIS A CA 1
ATOM 704 C C . HIS A 1 89 ? 6.683 10.257 -7.706 1.00 96.38 89 HIS A C 1
ATOM 706 O O . HIS A 1 89 ? 7.172 10.703 -8.743 1.00 96.38 89 HIS A O 1
ATOM 712 N N . SER A 1 90 ? 5.398 10.464 -7.400 1.00 96.62 90 SER A N 1
ATOM 713 C CA . SER A 1 90 ? 4.432 11.097 -8.316 1.00 96.62 90 SER A CA 1
ATOM 714 C C . SER A 1 90 ? 4.871 12.464 -8.869 1.00 96.62 90 SER A C 1
ATOM 716 O O . SER A 1 90 ? 4.455 12.853 -9.959 1.00 96.62 90 SER A O 1
ATOM 718 N N . GLN A 1 91 ? 5.714 13.189 -8.130 1.00 96.81 91 GLN A N 1
ATOM 719 C CA . GLN A 1 91 ? 6.203 14.519 -8.493 1.00 96.81 91 GLN A CA 1
ATOM 720 C C . GLN A 1 91 ? 7.450 14.494 -9.394 1.00 96.81 91 GLN A C 1
ATOM 722 O O . GLN A 1 91 ? 7.656 15.464 -10.111 1.00 96.81 91 GLN A O 1
ATOM 727 N N . ASN A 1 92 ? 8.266 13.429 -9.384 1.00 97.50 92 ASN A N 1
ATOM 728 C CA . ASN A 1 92 ? 9.507 13.355 -10.177 1.00 97.50 92 ASN A CA 1
ATOM 729 C C . ASN A 1 92 ? 9.489 12.271 -11.271 1.00 97.50 92 ASN A C 1
ATOM 731 O O . ASN A 1 92 ? 10.427 12.183 -12.060 1.00 97.50 92 ASN A O 1
ATOM 735 N N . VAL A 1 93 ? 8.438 11.447 -11.339 1.00 98.25 93 VAL A N 1
ATOM 736 C CA . VAL A 1 93 ? 8.382 10.286 -12.239 1.00 98.25 93 VAL A CA 1
ATOM 737 C C . VAL A 1 93 ? 8.548 10.657 -13.719 1.00 98.25 93 VAL A C 1
ATOM 739 O O . VAL A 1 93 ? 9.189 9.913 -14.454 1.00 98.25 93 VAL A O 1
ATOM 742 N N . ASP A 1 94 ? 8.053 11.820 -14.156 1.00 98.25 94 ASP A N 1
ATOM 743 C CA . ASP A 1 94 ? 8.211 12.292 -15.542 1.00 98.25 94 ASP A CA 1
ATOM 744 C C . ASP A 1 94 ? 9.686 12.558 -15.873 1.00 98.25 94 ASP A C 1
ATOM 746 O O . ASP A 1 94 ? 10.182 12.133 -16.915 1.00 98.25 94 ASP A O 1
ATOM 750 N N . GLU A 1 95 ? 10.397 13.225 -14.959 1.00 98.06 95 GLU A N 1
ATOM 751 C CA . GLU A 1 95 ? 11.824 13.532 -15.076 1.00 98.06 95 GLU A CA 1
ATOM 752 C C . GLU A 1 95 ? 12.654 12.245 -15.072 1.00 98.06 95 GLU A C 1
ATOM 754 O O . GLU A 1 95 ? 13.477 12.029 -15.963 1.00 98.06 95 GLU A O 1
ATOM 759 N N . LYS A 1 96 ? 12.382 11.349 -14.113 1.00 97.75 96 LYS A N 1
ATOM 760 C CA . LYS A 1 96 ? 13.054 10.048 -13.999 1.00 97.75 96 LYS A CA 1
ATOM 761 C C . LYS A 1 96 ? 12.804 9.164 -15.218 1.00 97.75 96 LYS A C 1
ATOM 763 O O . LYS A 1 96 ? 13.696 8.441 -15.639 1.00 97.75 96 LYS A O 1
ATOM 768 N N . ALA A 1 97 ? 11.619 9.242 -15.819 1.00 97.44 97 ALA A N 1
ATOM 769 C CA . ALA A 1 97 ? 11.290 8.507 -17.034 1.00 97.44 97 ALA A CA 1
ATOM 770 C C . ALA A 1 97 ? 11.930 9.137 -18.281 1.00 97.44 97 ALA A C 1
ATOM 772 O O . ALA A 1 97 ? 12.188 8.438 -19.259 1.00 97.44 97 ALA A O 1
ATOM 773 N N . ALA A 1 98 ? 12.151 10.451 -18.304 1.00 97.62 98 ALA A N 1
ATOM 774 C CA . ALA A 1 98 ? 12.864 11.107 -19.396 1.00 97.62 98 ALA A CA 1
ATOM 775 C C . ALA A 1 98 ? 14.360 10.767 -19.375 1.00 97.62 98 ALA A C 1
ATOM 777 O O .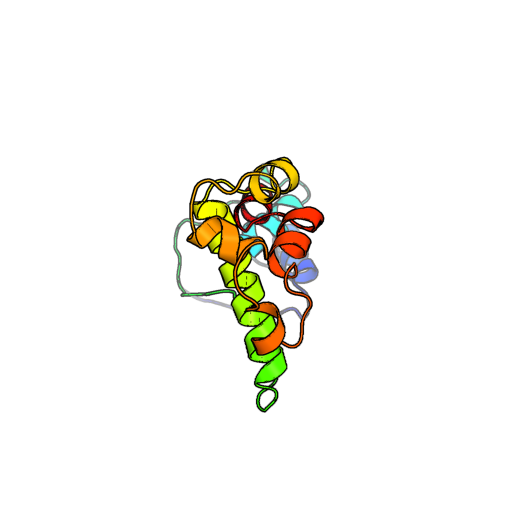 ALA A 1 98 ? 14.926 10.506 -20.433 1.00 97.62 98 ALA A O 1
ATOM 778 N N . ASN A 1 99 ? 14.965 10.716 -18.183 1.00 96.44 99 ASN A N 1
ATOM 779 C CA . ASN A 1 99 ? 16.388 10.432 -17.992 1.00 96.44 99 ASN A CA 1
ATOM 780 C C . ASN A 1 99 ? 16.603 9.397 -16.866 1.00 96.44 99 ASN A C 1
ATOM 782 O O . ASN A 1 99 ? 16.963 9.776 -15.746 1.00 96.44 99 ASN A O 1
ATOM 786 N N . PRO A 1 100 ? 16.372 8.096 -17.127 1.00 96.81 100 PRO A N 1
ATOM 787 C CA . PRO A 1 100 ? 16.585 7.057 -16.126 1.00 96.81 100 PRO A CA 1
ATOM 788 C C . PRO A 1 100 ? 18.054 6.984 -15.703 1.00 96.81 100 PRO A C 1
ATOM 790 O O . PRO A 1 100 ? 18.949 6.939 -16.543 1.00 96.81 100 PRO A O 1
ATOM 793 N N . ALA A 1 101 ? 18.307 6.951 -14.395 1.00 96.94 101 ALA A N 1
ATOM 794 C CA . ALA A 1 101 ? 19.669 6.917 -13.856 1.00 96.94 101 ALA A CA 1
ATOM 795 C C . ALA A 1 101 ? 20.314 5.520 -13.918 1.00 96.94 101 ALA A C 1
ATOM 797 O O . ALA A 1 101 ? 21.536 5.404 -13.842 1.00 96.94 101 ALA A O 1
ATOM 798 N N . THR A 1 102 ? 19.503 4.463 -14.021 1.00 97.62 102 THR A N 1
ATOM 799 C CA . THR A 1 102 ? 19.946 3.063 -14.045 1.00 97.62 102 THR A CA 1
ATOM 800 C C . THR A 1 102 ? 19.105 2.242 -15.031 1.00 97.62 102 THR A C 1
ATOM 802 O O . THR A 1 102 ? 17.964 2.627 -15.314 1.00 97.62 102 THR A O 1
ATOM 805 N N . PRO A 1 103 ? 19.613 1.092 -15.516 1.00 97.12 103 PRO A N 1
ATOM 806 C CA . PRO A 1 103 ? 18.826 0.165 -16.332 1.00 97.12 103 PRO A CA 1
ATOM 807 C C . PRO A 1 103 ? 17.550 -0.313 -15.627 1.00 97.12 103 PRO A C 1
ATOM 809 O O . PRO A 1 103 ? 16.481 -0.316 -16.225 1.00 97.12 103 PRO A O 1
ATOM 812 N N . ASP A 1 104 ? 17.614 -0.615 -14.326 1.00 96.88 104 ASP A N 1
ATOM 813 C CA . ASP A 1 104 ? 16.436 -1.057 -13.563 1.00 96.88 104 ASP A CA 1
ATOM 814 C C . ASP A 1 104 ? 15.346 0.020 -13.492 1.00 96.88 104 ASP A C 1
ATOM 816 O O . ASP A 1 104 ? 14.157 -0.279 -13.613 1.00 96.88 104 ASP A O 1
ATOM 820 N N . MET A 1 105 ? 15.739 1.293 -13.373 1.00 98.06 105 MET A N 1
ATOM 821 C CA . MET A 1 105 ? 14.806 2.416 -13.454 1.00 98.06 105 MET A CA 1
ATOM 822 C C . MET A 1 105 ? 14.209 2.541 -14.861 1.00 98.06 105 MET A C 1
ATOM 824 O O . MET A 1 105 ? 13.015 2.807 -14.996 1.00 98.06 105 MET A O 1
ATOM 828 N N . ALA A 1 106 ? 15.012 2.336 -15.909 1.00 97.50 106 ALA A N 1
ATOM 829 C CA . ALA A 1 106 ? 14.529 2.352 -17.287 1.00 97.50 106 ALA A CA 1
ATOM 830 C C . ALA A 1 106 ? 13.518 1.222 -17.547 1.00 97.50 106 ALA A C 1
ATOM 832 O O . ALA A 1 106 ? 12.476 1.472 -18.155 1.00 97.50 106 ALA A O 1
ATOM 833 N N . HIS A 1 107 ? 13.775 0.019 -17.028 1.00 96.75 107 HIS A N 1
ATOM 834 C CA . HIS A 1 107 ? 12.855 -1.116 -17.081 1.00 96.75 107 HIS A CA 1
ATOM 835 C C . HIS A 1 107 ? 11.542 -0.816 -16.353 1.00 96.75 107 HIS A C 1
ATOM 837 O O . HIS A 1 107 ? 10.466 -0.944 -16.937 1.00 96.75 107 HIS A O 1
ATOM 843 N N . LEU A 1 108 ? 11.618 -0.354 -15.098 1.00 97.62 108 LEU A N 1
ATOM 844 C CA . LEU A 1 108 ? 10.438 -0.045 -14.288 1.00 97.62 108 LEU A CA 1
ATOM 845 C C . LEU A 1 108 ? 9.574 1.054 -14.924 1.00 97.62 108 LEU A C 1
ATOM 847 O O . LEU A 1 108 ? 8.350 0.993 -14.872 1.00 97.62 108 LEU A O 1
ATOM 851 N N . LEU A 1 109 ? 10.192 2.067 -15.536 1.00 97.81 109 LEU A N 1
ATOM 852 C CA . LEU A 1 109 ? 9.483 3.197 -16.147 1.00 97.81 109 LEU A CA 1
ATOM 853 C C . LEU A 1 109 ? 9.095 2.958 -17.617 1.00 97.81 109 LEU A C 1
ATOM 855 O O . LEU A 1 109 ? 8.615 3.885 -18.279 1.00 97.81 109 LEU A O 1
ATOM 859 N N . GLY A 1 110 ? 9.280 1.736 -18.129 1.00 96.69 110 GLY A N 1
ATOM 860 C CA . GLY A 1 110 ? 8.866 1.340 -19.477 1.00 96.69 110 GLY A CA 1
ATOM 861 C C . GLY A 1 110 ? 9.664 2.011 -20.598 1.00 96.69 110 GLY A C 1
ATOM 862 O O . GLY A 1 110 ? 9.117 2.277 -21.671 1.00 96.69 110 GLY A O 1
ATOM 863 N N . LYS A 1 111 ? 10.928 2.359 -20.333 1.00 97.00 111 LYS A N 1
ATOM 864 C CA . LYS A 1 111 ? 11.853 3.012 -21.278 1.00 97.00 111 LYS A CA 1
ATOM 865 C C . LYS A 1 111 ? 12.769 2.035 -21.993 1.00 97.00 111 LYS A C 1
ATOM 867 O O . LYS A 1 111 ? 13.213 2.332 -23.097 1.00 97.00 111 LYS A O 1
ATOM 872 N N . GLU A 1 112 ? 13.003 0.885 -21.382 1.00 95.19 112 GLU A N 1
ATOM 873 C CA . GLU A 1 112 ? 13.782 -0.210 -21.939 1.00 95.19 112 GLU A CA 1
ATOM 874 C C . GLU A 1 112 ? 13.064 -1.537 -21.669 1.00 95.19 112 GLU A C 1
ATOM 876 O O . GLU A 1 112 ? 12.401 -1.697 -20.641 1.00 95.19 112 GLU A O 1
ATOM 881 N N . GLY A 1 113 ? 13.170 -2.480 -22.607 1.00 92.62 113 GLY A N 1
ATOM 882 C CA . GLY A 1 113 ? 12.414 -3.732 -22.574 1.00 92.62 113 GLY A CA 1
ATOM 883 C C . GLY A 1 113 ? 10.926 -3.561 -22.905 1.00 92.62 113 GLY A C 1
ATOM 884 O O . GLY A 1 113 ? 10.463 -2.476 -23.256 1.00 92.62 113 GLY A O 1
ATOM 885 N N . ASP A 1 114 ? 10.180 -4.661 -22.810 1.00 94.25 114 ASP A N 1
ATOM 886 C CA . ASP A 1 114 ? 8.754 -4.747 -23.169 1.00 94.25 114 ASP A CA 1
ATOM 887 C C . ASP A 1 114 ? 7.963 -5.557 -22.124 1.00 94.25 114 ASP A C 1
ATOM 889 O O . ASP A 1 114 ? 7.134 -6.413 -22.435 1.00 94.25 114 ASP A O 1
ATOM 893 N N . TYR A 1 115 ? 8.273 -5.311 -20.849 1.00 92.81 115 TYR A N 1
ATOM 894 C CA . TYR A 1 115 ? 7.765 -6.071 -19.702 1.00 92.81 115 TYR A CA 1
ATOM 895 C C . TYR A 1 115 ? 6.261 -5.882 -19.459 1.00 92.81 115 TYR A C 1
ATOM 897 O O . TYR A 1 115 ? 5.643 -6.674 -18.750 1.00 92.81 115 TYR A O 1
ATOM 905 N N . GLY A 1 116 ? 5.643 -4.854 -20.052 1.00 95.31 116 GLY A N 1
ATOM 906 C CA . GLY A 1 116 ? 4.186 -4.703 -20.039 1.00 95.31 116 GLY A CA 1
ATOM 907 C C . GLY A 1 116 ? 3.461 -5.872 -20.715 1.00 95.31 116 GLY A C 1
ATOM 908 O O . GLY A 1 116 ? 2.416 -6.302 -20.224 1.00 95.31 116 GLY A O 1
ATOM 909 N N . LYS A 1 117 ? 4.027 -6.447 -21.788 1.00 96.00 117 LYS A N 1
ATOM 910 C CA . LYS A 1 117 ? 3.385 -7.537 -22.545 1.00 96.00 117 LYS A CA 1
ATOM 911 C C . LYS A 1 117 ? 3.208 -8.815 -21.739 1.00 96.00 117 LYS A C 1
ATOM 913 O O . LYS A 1 117 ? 2.176 -9.466 -21.893 1.00 96.00 117 LYS A O 1
ATOM 918 N N . ASP A 1 118 ? 4.144 -9.126 -20.847 1.00 92.06 118 ASP A N 1
ATOM 919 C CA . ASP A 1 118 ? 4.041 -10.286 -19.952 1.00 92.06 118 ASP A CA 1
ATOM 920 C C . ASP A 1 118 ? 2.867 -10.148 -18.969 1.00 92.06 118 ASP A C 1
ATOM 922 O O . ASP A 1 118 ? 2.319 -11.144 -18.499 1.00 92.06 118 ASP A O 1
ATOM 926 N N . LEU A 1 119 ? 2.438 -8.909 -18.702 1.00 95.88 119 LEU A N 1
ATOM 927 C CA . LEU A 1 119 ? 1.245 -8.580 -17.920 1.00 95.88 119 LEU A CA 1
ATOM 928 C C . LEU A 1 119 ? 0.022 -8.253 -18.789 1.00 95.88 119 LEU A C 1
ATOM 930 O O . LEU A 1 119 ? -1.026 -7.920 -18.246 1.00 95.88 119 LEU A O 1
ATOM 934 N N . LYS A 1 120 ? 0.145 -8.316 -20.122 1.00 96.62 120 LYS A N 1
ATOM 935 C CA . LYS A 1 120 ? -0.858 -7.842 -21.095 1.00 96.62 120 LYS A CA 1
ATOM 936 C C . LYS A 1 120 ? -1.278 -6.379 -20.883 1.00 96.62 120 LYS A C 1
ATOM 938 O O . LYS A 1 120 ? -2.408 -5.994 -21.181 1.00 96.62 120 LYS A O 1
ATOM 943 N N . LEU A 1 121 ? -0.354 -5.554 -20.393 1.00 97.19 121 LEU A N 1
ATOM 944 C CA . LEU A 1 121 ? -0.521 -4.118 -20.180 1.00 97.19 121 LEU A CA 1
ATOM 945 C C . LEU A 1 121 ? 0.395 -3.314 -21.112 1.00 97.19 121 LEU A C 1
ATOM 947 O O . LEU A 1 121 ? 1.329 -3.837 -21.718 1.00 97.19 121 LEU A O 1
ATOM 951 N N . ASP A 1 122 ? 0.141 -2.008 -21.203 1.00 97.06 122 ASP A N 1
ATOM 952 C CA . ASP A 1 122 ? 1.090 -1.074 -21.813 1.00 97.06 122 ASP A CA 1
ATOM 953 C C . ASP A 1 122 ? 2.416 -1.059 -21.033 1.00 97.06 122 ASP A C 1
ATOM 955 O O . ASP A 1 122 ? 2.432 -1.194 -19.807 1.00 97.06 122 ASP A O 1
ATOM 959 N N . ASN A 1 123 ? 3.537 -0.842 -21.725 1.00 97.12 123 ASN A N 1
ATOM 960 C CA . ASN A 1 123 ? 4.860 -0.871 -21.097 1.00 97.12 123 ASN A CA 1
ATOM 961 C C . ASN A 1 123 ? 5.039 0.213 -20.016 1.00 97.12 123 ASN A C 1
ATOM 963 O O . ASN A 1 123 ? 5.874 0.072 -19.130 1.00 97.12 123 ASN A O 1
ATOM 967 N N . LYS A 1 124 ? 4.219 1.275 -20.027 1.00 97.12 124 LYS A N 1
ATOM 968 C CA . LYS A 1 124 ? 4.213 2.332 -19.005 1.00 97.12 124 LYS A CA 1
ATOM 969 C C . LYS A 1 124 ? 3.318 2.015 -17.802 1.00 97.12 124 LYS A C 1
ATOM 971 O O . LYS A 1 124 ? 3.006 2.928 -17.039 1.00 97.12 124 LYS A O 1
ATOM 976 N N . TRP A 1 125 ? 2.873 0.772 -17.603 1.00 98.06 125 TRP A N 1
ATOM 977 C CA . TRP A 1 125 ? 1.956 0.404 -16.513 1.00 98.06 125 TRP A CA 1
ATOM 978 C C . TRP A 1 125 ? 2.445 0.873 -15.128 1.00 98.06 125 TRP A C 1
ATOM 980 O O . TRP A 1 125 ? 1.698 1.536 -14.407 1.00 98.06 125 TRP A O 1
ATOM 990 N N . ALA A 1 126 ? 3.713 0.624 -14.786 1.00 97.94 126 ALA A N 1
ATOM 991 C CA . ALA A 1 126 ? 4.295 1.023 -13.504 1.00 97.94 126 ALA A CA 1
ATOM 992 C C . ALA A 1 126 ? 4.482 2.545 -13.400 1.00 97.94 126 ALA A C 1
ATOM 994 O O . ALA A 1 126 ? 4.112 3.139 -12.387 1.00 97.94 126 ALA A O 1
ATOM 995 N N . TYR A 1 127 ? 4.945 3.199 -14.472 1.00 98.31 127 TYR A N 1
ATOM 996 C CA . TYR A 1 127 ? 4.970 4.664 -14.571 1.00 98.31 127 TYR A CA 1
ATOM 997 C C . TYR A 1 127 ? 3.587 5.272 -14.276 1.00 98.31 127 TYR A C 1
ATOM 999 O O . TYR A 1 127 ? 3.475 6.202 -13.478 1.00 98.31 127 TYR A O 1
ATOM 1007 N N . ASN A 1 128 ? 2.524 4.718 -14.868 1.00 98.25 128 ASN A N 1
ATOM 1008 C CA . ASN A 1 128 ? 1.158 5.211 -14.700 1.00 98.25 128 ASN A CA 1
ATOM 1009 C C . ASN A 1 128 ? 0.663 5.057 -13.254 1.00 98.25 128 ASN A C 1
ATOM 1011 O O . ASN A 1 128 ? 0.022 5.976 -12.742 1.00 98.25 128 ASN A O 1
ATOM 1015 N N . ILE A 1 129 ? 0.993 3.946 -12.584 1.00 97.62 129 ILE A N 1
ATOM 1016 C CA . ILE A 1 129 ? 0.700 3.741 -11.155 1.00 97.62 129 ILE A CA 1
ATOM 1017 C C . ILE A 1 129 ? 1.383 4.832 -10.327 1.00 97.62 129 ILE A C 1
ATOM 1019 O O . ILE A 1 129 ? 0.720 5.579 -9.606 1.00 97.62 129 ILE A O 1
ATOM 1023 N N . ILE A 1 130 ? 2.701 4.984 -10.477 1.00 97.81 130 ILE A N 1
ATOM 1024 C CA . ILE A 1 130 ? 3.486 5.936 -9.682 1.00 97.81 130 ILE A CA 1
ATOM 1025 C C . ILE A 1 130 ? 3.012 7.371 -9.934 1.00 97.81 130 ILE A C 1
ATOM 1027 O O . ILE A 1 130 ? 2.913 8.165 -8.997 1.00 97.81 130 ILE A O 1
ATOM 1031 N N . LYS A 1 131 ? 2.664 7.708 -11.181 1.00 97.75 131 LYS A N 1
ATOM 1032 C CA . LYS A 1 131 ? 2.157 9.033 -11.546 1.00 97.75 131 LYS A CA 1
ATOM 1033 C C . LYS A 1 131 ? 0.832 9.359 -10.862 1.00 97.75 131 LYS A C 1
ATOM 1035 O O . LYS A 1 131 ? 0.672 10.465 -10.352 1.00 97.75 131 LYS A O 1
ATOM 1040 N N . GLN A 1 132 ? -0.108 8.417 -10.864 1.00 96.06 132 GLN A N 1
ATOM 1041 C CA . GLN A 1 132 ? -1.466 8.649 -10.371 1.00 96.06 132 GLN A CA 1
ATOM 1042 C C . GLN A 1 132 ? -1.552 8.529 -8.851 1.00 96.06 132 GLN A C 1
ATOM 1044 O O . GLN A 1 132 ? -2.073 9.419 -8.178 1.00 96.06 132 GLN A O 1
ATOM 1049 N N . VAL A 1 133 ? -1.024 7.438 -8.295 1.00 94.50 133 VAL A N 1
ATOM 1050 C CA . VAL A 1 133 ? -1.231 7.095 -6.884 1.00 94.50 133 VAL A CA 1
ATOM 1051 C C . VAL A 1 133 ? 0.028 7.229 -6.037 1.00 94.50 133 VAL A C 1
ATOM 1053 O O . VAL A 1 133 ? -0.099 7.465 -4.842 1.00 94.50 133 VAL A O 1
ATOM 1056 N N . GLY A 1 134 ? 1.219 7.257 -6.639 1.00 93.38 134 GLY A N 1
ATOM 1057 C CA . GLY A 1 134 ? 2.503 7.348 -5.934 1.00 93.38 134 GLY A CA 1
ATOM 1058 C C . GLY A 1 134 ? 3.050 5.984 -5.514 1.00 93.38 134 GLY A C 1
ATOM 1059 O O . GLY A 1 134 ? 2.728 4.967 -6.121 1.00 93.38 134 GLY A O 1
ATOM 1060 N N . THR A 1 135 ? 3.915 5.979 -4.499 1.00 93.38 135 THR A N 1
ATOM 1061 C CA . THR A 1 135 ? 4.559 4.771 -3.956 1.00 93.38 135 THR A CA 1
ATOM 1062 C C . THR A 1 135 ? 3.922 4.332 -2.638 1.00 93.38 135 THR A C 1
ATOM 1064 O O . THR A 1 135 ? 3.050 5.019 -2.102 1.00 93.38 135 THR A O 1
ATOM 1067 N N . THR A 1 136 ? 4.388 3.215 -2.073 1.00 84.88 136 THR A N 1
ATOM 1068 C CA . THR A 1 136 ? 3.949 2.703 -0.764 1.00 84.88 136 THR A CA 1
ATOM 1069 C C . THR A 1 136 ? 4.050 3.745 0.350 1.00 84.88 136 THR A C 1
ATOM 1071 O O . THR A 1 136 ? 3.098 3.909 1.114 1.00 84.88 136 THR A O 1
ATOM 1074 N N . ARG A 1 137 ? 5.125 4.543 0.389 1.00 78.81 137 ARG A N 1
ATOM 1075 C CA . ARG A 1 137 ? 5.290 5.639 1.358 1.00 78.81 137 ARG A CA 1
ATOM 1076 C C . ARG A 1 137 ? 4.156 6.651 1.380 1.00 78.81 137 ARG A C 1
ATOM 1078 O O . ARG A 1 137 ? 3.786 7.131 2.446 1.00 78.81 137 ARG A O 1
ATOM 1085 N N . LYS A 1 138 ? 3.607 7.004 0.215 1.00 68.62 138 LYS A N 1
ATOM 1086 C CA . LYS A 1 138 ? 2.517 7.988 0.139 1.00 68.62 138 LYS A CA 1
ATOM 1087 C C . LYS A 1 138 ? 1.269 7.499 0.882 1.00 68.62 138 LYS A C 1
ATOM 1089 O O . LYS A 1 138 ? 0.490 8.319 1.356 1.00 68.62 138 LYS A O 1
ATOM 1094 N N . PHE A 1 139 ? 1.105 6.183 1.011 1.00 60.31 139 PHE A N 1
ATOM 1095 C CA . PHE A 1 139 ? 0.037 5.576 1.796 1.00 60.31 139 PHE A CA 1
ATOM 1096 C C . PHE A 1 139 ? 0.396 5.436 3.278 1.00 60.31 139 PHE A C 1
ATOM 1098 O O . PHE A 1 139 ? -0.484 5.591 4.117 1.00 60.31 139 PHE A O 1
ATOM 1105 N N . SER A 1 140 ? 1.669 5.211 3.623 1.00 60.72 140 SER A N 1
ATOM 1106 C CA . SER A 1 140 ? 2.097 5.115 5.027 1.00 60.72 140 SER A CA 1
ATOM 1107 C C . SER A 1 140 ? 2.201 6.469 5.735 1.00 60.72 140 SER A C 1
ATOM 1109 O O . SER A 1 140 ? 2.151 6.514 6.956 1.00 60.72 140 SER A O 1
ATOM 1111 N N . SER A 1 141 ? 2.344 7.579 5.002 1.00 54.19 141 SER A N 1
ATOM 1112 C CA . SER A 1 141 ? 2.431 8.934 5.573 1.00 54.19 141 SER A CA 1
ATOM 1113 C C . SER A 1 141 ? 1.083 9.541 5.994 1.00 54.19 141 SER A C 1
ATOM 1115 O O . SER A 1 141 ? 1.036 10.717 6.343 1.00 54.19 141 SER A O 1
ATOM 1117 N N . VAL A 1 142 ? -0.017 8.786 5.890 1.00 43.34 142 VAL A N 1
ATOM 1118 C CA . VAL A 1 142 ? -1.384 9.220 6.256 1.00 43.34 142 VAL A CA 1
ATOM 1119 C C . VAL A 1 142 ? -1.797 8.710 7.652 1.00 43.34 142 VAL A C 1
ATOM 1121 O O . VAL A 1 142 ? -2.863 9.060 8.154 1.00 43.34 142 VAL A O 1
ATOM 1124 N N . THR A 1 143 ? -0.936 7.928 8.300 1.00 39.91 143 THR A N 1
ATOM 1125 C CA . THR A 1 143 ? -1.056 7.434 9.685 1.00 39.91 143 THR A CA 1
ATOM 1126 C C . THR A 1 143 ? 0.069 7.986 10.535 1.00 39.91 143 THR A C 1
ATOM 1128 O O . THR A 1 143 ? -0.209 8.319 11.707 1.00 39.91 143 THR A O 1
#

InterPro domains:
  IPR051455 Bacterial solute-binding protein 3 [PTHR30085] (3-117)

Mean predicted aligned error: 4.94 Å

Sequence (143 aa):
MKYTPVTFDRSDESAKALESGRCDTLASDQSQLYALRIKLSNPAEWIVLPEVISKEPLGPVVRRGDDEWFSIVRWTLFAMLNAEEMGIHSQNVDEKAANPATPDMAHLLGKEGDYGKDLKLDNKWAYNIIKQVGTTRKFSSVT

Radius of gyration: 21.1 Å; Cα contacts (8 Å, |Δi|>4): 120; chains: 1; bounding box: 41×34×58 Å

pLDDT: mean 93.42, std 9.1, range [39.91, 98.31]

Foldseek 3Di:
DDDDDDDDPDPQVQLVCCLVVVDVDDDDPPVVVVVSLVVHPDSVVDDDDPDDDDDDDDADDDDPPCVLVVVLRVVLQVLLVVCVVVVHALVCLVVCCVPPPDPVSCQSCLNDDQVCVVSPHGSRSSSVSRNPPNHPVVVVVVD

Solvent-accessible surface area (backbone atoms only — not comparable to full-atom values): 9014 Å² total; per-residue (Å²): 138,91,84,80,92,82,89,66,97,43,75,71,57,50,50,50,34,38,75,71,66,76,33,97,73,86,88,71,59,68,70,55,49,57,62,51,39,73,71,46,97,61,43,86,83,60,80,83,74,88,79,79,92,75,88,82,88,85,69,93,83,77,73,87,95,41,68,65,62,49,48,49,58,54,49,53,54,50,43,22,47,52,31,46,77,72,72,42,34,47,88,46,40,69,59,44,55,74,57,47,90,44,70,69,50,20,42,54,38,35,70,40,85,64,71,16,57,85,67,75,44,59,42,43,53,48,40,52,44,27,52,76,73,26,26,57,62,68,64,61,74,76,114

Secondary structure (DSSP, 8-state):
--------SSHHHHHHHHHTTS-S---S-HHHHHHHHTTSS-GGG----S---S---------TT-HHHHHHHHHHHHHHHHHHHTT--TTTHHHHHHS-SSHHHHHHTTSSS-TTGGGTS-TTHHHHHHHHT--HHHHHTT-